Protein AF-A0A094D2D9-F1 (afdb_m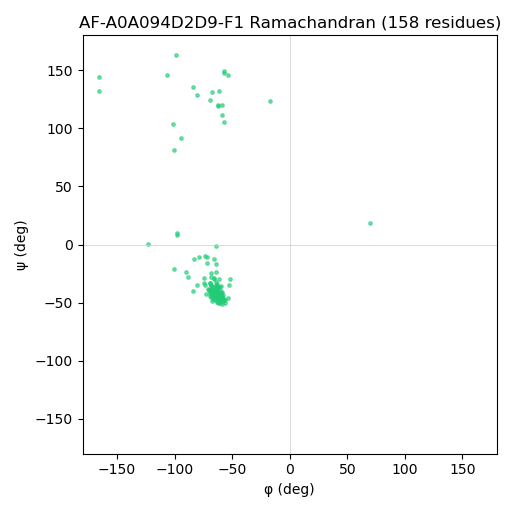onomer)

Radius of gyration: 46.95 Å; Cα contacts (8 Å, |Δi|>4): 17; chains: 1; bounding box: 104×33×127 Å

Solvent-accessible surface area (backbone atoms only — not comparable to full-atom values): 9275 Å² total; per-residue (Å²): 130,72,56,72,69,65,51,54,68,76,51,64,89,88,56,60,66,70,59,54,53,49,50,51,51,50,54,52,50,54,49,50,55,52,52,53,49,52,48,53,52,51,55,52,48,53,55,48,48,54,56,49,52,53,49,51,54,50,48,51,57,48,47,54,51,51,48,50,59,47,50,52,51,49,50,58,70,60,47,85,76,55,99,68,86,76,79,74,82,73,88,66,47,83,84,53,40,54,64,50,50,53,52,53,53,52,52,52,52,52,50,52,56,50,51,52,52,51,49,52,52,51,50,51,49,50,52,51,52,54,48,52,53,49,28,59,74,71,70,51,71,91,52,66,67,60,54,50,52,52,50,54,55,50,51,64,65,74,73,114

Secondary structure (DSSP, 8-state):
---HHHHHTTS-TTS-HHHHHHHHHHHHHHHHHHHHHHHHHHHHHHHHHHHHHHHHHHHHHHHHHHHHHHHHHHHHHHHTT-S-PPP------HHHHHHHHHHHHHHHHHHHHHHHHHHHHHHHHHHHHHHHHHHHHTT--S-HHHHHHHHHHHHHHHT-

Foldseek 3Di:
DPDLVVQVVVDDPPDDSVVSVVVVVVVVVVVVVVVVVVVVVVVVVVVVVVVVVVVVVVVVVVVVVVVVVVVVVVCVVVVVPDDDPDPPPDPDDPVRVVVVVVVVVVVVVVVVVVVVVVVVVVVVVVVVVVVVVVCVVVVNDPDVVVVVVVVVVVCVVVVD

Sequence (160 aa):
ILPPTAFAALFPPSTPPASIAHLYRLLSHQRALLTDAVKSDIEDEAKRGVAQRRAVVKNRRAQERGEDDEEERIELALSDTNPAPLPHPRHHTLRTILPTLDTAADDIGAEIALLELEAETLLAGIRNTVGGLSDLRYGKFKNPEVVEGVKGGLEAVSGS

Structure (mmCIF, N/CA/C/O backbone):
data_AF-A0A094D2D9-F1
#
_entry.id   AF-A0A094D2D9-F1
#
loop_
_atom_site.group_PDB
_atom_site.id
_atom_site.type_symbol
_atom_site.label_atom_id
_atom_site.label_alt_id
_atom_site.label_comp_id
_atom_site.label_asym_id
_atom_site.label_entity_id
_atom_site.label_seq_id
_atom_site.pdbx_PDB_ins_code
_atom_site.Cartn_x
_atom_site.Cartn_y
_atom_site.Cartn_z
_atom_site.occupancy
_atom_site.B_iso_or_equiv
_atom_site.auth_seq_id
_atom_site.auth_comp_id
_atom_site.auth_asym_id
_atom_site.auth_atom_id
_atom_site.pdbx_PDB_model_num
ATOM 1 N N . ILE A 1 1 ? -24.646 2.872 28.295 1.00 71.94 1 ILE A N 1
ATOM 2 C CA . ILE A 1 1 ? -25.848 2.354 28.988 1.00 71.94 1 ILE A CA 1
ATOM 3 C C . ILE A 1 1 ? -26.776 3.533 29.176 1.00 71.94 1 ILE A C 1
ATOM 5 O O . ILE A 1 1 ? -26.277 4.620 29.448 1.00 71.94 1 ILE A O 1
ATOM 9 N N . LEU A 1 2 ? -28.070 3.333 28.929 1.00 88.38 2 LEU A N 1
ATOM 10 C CA . LEU A 1 2 ? -29.085 4.358 29.161 1.00 88.38 2 LEU A CA 1
ATOM 11 C C . LEU A 1 2 ? -28.991 4.868 30.605 1.00 88.38 2 LEU A C 1
ATOM 13 O O . LEU A 1 2 ? -28.681 4.074 31.489 1.00 88.38 2 LEU A O 1
ATOM 17 N N . PRO A 1 3 ? -29.260 6.152 30.874 1.00 92.38 3 PRO A N 1
ATOM 18 C CA . PRO A 1 3 ? -29.329 6.625 32.249 1.00 92.38 3 PRO A CA 1
ATOM 19 C C . PRO A 1 3 ? -30.385 5.819 33.037 1.00 92.38 3 PRO A C 1
ATOM 21 O O . PRO A 1 3 ? -31.372 5.377 32.440 1.00 92.38 3 PRO A O 1
ATOM 24 N N . PRO A 1 4 ? -30.217 5.626 34.361 1.00 91.31 4 PRO A N 1
ATOM 25 C CA . PRO A 1 4 ? -31.067 4.737 35.163 1.00 91.31 4 PRO A CA 1
ATOM 26 C C . PRO A 1 4 ? -32.570 5.014 35.024 1.00 91.31 4 PRO A C 1
ATOM 28 O O . PRO A 1 4 ? -33.378 4.090 35.018 1.00 91.31 4 PRO A O 1
ATOM 31 N N . THR A 1 5 ? -32.942 6.285 34.863 1.00 92.12 5 THR A N 1
ATOM 32 C CA . THR A 1 5 ? -34.327 6.733 34.676 1.00 92.12 5 THR A CA 1
ATOM 33 C C . THR A 1 5 ? -34.912 6.281 33.338 1.00 92.12 5 THR A C 1
ATOM 35 O O . THR A 1 5 ? -36.018 5.753 33.300 1.00 92.12 5 THR A O 1
ATOM 38 N N . ALA A 1 6 ? -34.153 6.414 32.247 1.00 94.25 6 ALA A N 1
ATOM 39 C CA . ALA A 1 6 ? -34.558 5.936 30.928 1.00 94.25 6 ALA A CA 1
ATOM 40 C C . ALA A 1 6 ? -34.584 4.403 30.859 1.00 94.25 6 ALA A C 1
ATOM 42 O O . ALA A 1 6 ? -35.433 3.838 30.183 1.00 94.25 6 ALA A O 1
ATOM 43 N N . PHE A 1 7 ? -33.686 3.726 31.583 1.00 95.00 7 PHE A N 1
ATOM 44 C CA . PHE A 1 7 ? -33.710 2.269 31.699 1.00 95.00 7 PHE A CA 1
ATOM 45 C C . PHE A 1 7 ? -34.956 1.779 32.448 1.00 95.00 7 PHE A C 1
ATOM 47 O O . PHE A 1 7 ? -35.603 0.840 31.999 1.00 95.00 7 PHE A O 1
ATOM 54 N N . ALA A 1 8 ? -35.329 2.434 33.552 1.00 93.81 8 ALA A N 1
ATOM 55 C CA . ALA A 1 8 ? -36.528 2.081 34.307 1.00 93.81 8 ALA A CA 1
ATOM 56 C C . ALA A 1 8 ? -37.823 2.280 33.502 1.00 93.81 8 ALA A C 1
ATOM 58 O O . ALA A 1 8 ? -38.754 1.493 33.652 1.00 93.81 8 ALA A O 1
ATOM 59 N N . ALA A 1 9 ? -37.857 3.267 32.602 1.00 95.44 9 ALA A N 1
ATOM 60 C CA . ALA A 1 9 ? -38.996 3.523 31.718 1.00 95.44 9 ALA A CA 1
ATOM 61 C C . ALA A 1 9 ? -39.266 2.404 30.690 1.00 95.44 9 ALA A C 1
ATOM 63 O O . ALA A 1 9 ? -40.325 2.398 30.068 1.00 95.44 9 ALA A O 1
ATOM 64 N N . LEU A 1 10 ? -38.339 1.453 30.508 1.00 95.44 10 LEU A N 1
ATOM 65 C CA . LEU A 1 10 ? -38.515 0.304 29.609 1.00 95.44 10 LEU A CA 1
ATOM 66 C C . LEU A 1 10 ? -39.380 -0.811 30.211 1.00 95.44 10 LEU A C 1
ATOM 68 O O . LEU A 1 10 ? -39.737 -1.754 29.506 1.00 95.44 10 LEU A O 1
ATOM 72 N N . PHE A 1 11 ? -39.686 -0.738 31.506 1.00 95.19 11 PHE A N 1
ATOM 73 C CA . PHE A 1 11 ? -40.403 -1.786 32.220 1.00 95.19 11 PHE A CA 1
ATOM 74 C C . PHE A 1 11 ? -41.845 -1.362 32.519 1.00 95.19 11 PHE A C 1
ATOM 76 O O . PHE A 1 11 ? -42.097 -0.189 32.805 1.00 95.19 11 PHE A O 1
ATOM 83 N N . PRO A 1 12 ? -42.806 -2.304 32.513 1.00 95.75 12 PRO A N 1
ATOM 84 C CA . PRO A 1 12 ? -44.166 -2.027 32.954 1.00 95.75 12 PRO A CA 1
ATOM 85 C C . PRO A 1 12 ? -44.197 -1.495 34.396 1.00 95.75 12 PRO A C 1
ATOM 87 O O . PRO A 1 12 ? -43.406 -1.962 35.224 1.00 95.75 12 PRO A O 1
ATOM 90 N N . PRO A 1 13 ? -45.153 -0.614 34.745 1.00 89.50 13 PRO A N 1
ATOM 91 C CA . PRO A 1 13 ? -45.259 -0.029 36.086 1.00 89.50 13 PRO A CA 1
ATOM 92 C C . PRO A 1 13 ? -45.559 -1.059 37.188 1.00 89.50 13 PRO A C 1
ATOM 94 O O . PRO A 1 13 ? -45.333 -0.78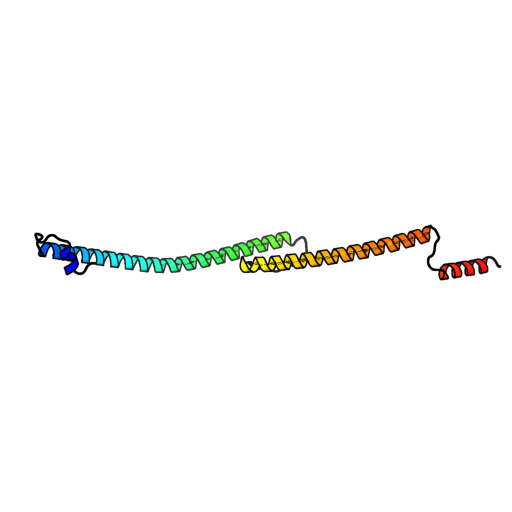3 38.361 1.00 89.50 13 PRO A O 1
ATOM 97 N N . SER A 1 14 ? -46.026 -2.260 36.828 1.00 93.56 14 SER A N 1
ATOM 98 C CA . SER A 1 14 ? -46.200 -3.392 37.749 1.00 93.56 14 SER A CA 1
ATOM 99 C C . SER A 1 14 ? -44.880 -4.026 38.203 1.00 93.56 14 SER A C 1
ATOM 101 O O . SER A 1 14 ? -44.878 -4.870 39.097 1.00 93.56 14 SER A O 1
ATOM 103 N N . THR A 1 15 ? -43.757 -3.667 37.578 1.00 93.94 15 THR A N 1
ATOM 104 C CA . THR A 1 15 ? -42.446 -4.243 37.886 1.00 93.94 15 THR A CA 1
ATOM 105 C C . THR A 1 15 ? -41.864 -3.578 39.135 1.00 93.94 15 THR A C 1
ATOM 107 O O . THR A 1 15 ? -41.770 -2.350 39.186 1.00 93.94 15 THR A O 1
ATOM 110 N N . PRO A 1 16 ? -41.421 -4.344 40.147 1.00 95.25 16 PRO A N 1
ATOM 111 C CA . PRO A 1 16 ? -40.917 -3.755 41.378 1.00 95.25 16 PRO A CA 1
ATOM 112 C C . PRO A 1 16 ? -39.601 -2.998 41.122 1.00 95.25 16 PRO A C 1
ATOM 114 O O . PRO A 1 16 ? -38.668 -3.574 40.548 1.00 95.25 16 PRO A O 1
ATOM 117 N N . PRO A 1 17 ? -39.455 -1.748 41.602 1.00 92.19 17 PRO A N 1
ATOM 118 C CA . PRO A 1 17 ? -38.310 -0.888 41.283 1.00 92.19 17 PRO A CA 1
ATOM 119 C C . PRO A 1 17 ? -36.970 -1.471 41.750 1.00 92.19 17 PRO A C 1
ATOM 121 O O . PRO A 1 17 ? -35.943 -1.280 41.100 1.00 92.19 17 PRO A O 1
ATOM 124 N N . ALA A 1 18 ? -36.976 -2.251 42.836 1.00 94.69 18 ALA A N 1
ATOM 125 C CA . ALA A 1 18 ? -35.791 -2.940 43.340 1.00 94.69 18 ALA A CA 1
ATOM 126 C C . ALA A 1 18 ? -35.221 -3.958 42.334 1.00 94.69 18 ALA A C 1
ATOM 128 O O . ALA A 1 18 ? -34.002 -4.078 42.204 1.00 94.69 18 ALA A O 1
ATOM 129 N N . SER A 1 19 ? -36.086 -4.657 41.589 1.00 94.75 19 SER A N 1
ATOM 130 C CA . SER A 1 19 ? -35.657 -5.632 40.576 1.00 94.75 19 SER A CA 1
ATOM 131 C C . SER A 1 19 ? -34.992 -4.948 39.377 1.00 94.75 19 SER A C 1
ATOM 133 O O . SER A 1 19 ? -33.927 -5.374 38.932 1.00 94.75 19 SER A O 1
ATOM 135 N N . ILE A 1 20 ? -35.557 -3.821 38.933 1.00 95.31 20 ILE A N 1
ATOM 136 C CA . ILE A 1 20 ? -35.021 -2.990 37.850 1.00 95.31 20 ILE A CA 1
ATOM 137 C C . ILE A 1 20 ? -33.652 -2.426 38.246 1.00 95.31 20 ILE A C 1
ATOM 139 O O . ILE A 1 20 ? -32.697 -2.519 37.476 1.00 95.31 20 ILE A O 1
ATOM 143 N N . ALA A 1 21 ? -33.526 -1.883 39.462 1.00 94.94 21 ALA A N 1
ATOM 144 C CA . ALA A 1 21 ? -32.263 -1.348 39.969 1.00 94.94 21 ALA A CA 1
ATOM 145 C C . ALA A 1 21 ? -31.181 -2.436 40.092 1.00 94.94 21 ALA A C 1
ATOM 147 O O . ALA A 1 21 ? -30.020 -2.205 39.741 1.00 94.94 21 ALA A O 1
ATOM 148 N N . HIS A 1 22 ? -31.559 -3.635 40.549 1.00 96.56 22 HIS A N 1
ATOM 149 C CA . HIS A 1 22 ? -30.648 -4.773 40.625 1.00 96.56 22 HIS A CA 1
ATOM 150 C C . HIS A 1 22 ? -30.137 -5.179 39.236 1.00 96.56 22 HIS A C 1
ATOM 152 O O . HIS A 1 22 ? -28.924 -5.288 39.045 1.00 96.56 22 HIS A O 1
ATOM 158 N N . LEU A 1 23 ? -31.042 -5.329 38.261 1.00 95.50 23 LEU A N 1
ATOM 159 C CA . LEU A 1 23 ? -30.698 -5.661 36.878 1.00 95.50 23 LEU A CA 1
ATOM 160 C C . LEU A 1 23 ? -29.808 -4.588 36.241 1.00 95.50 23 LEU A C 1
ATOM 162 O O . LEU A 1 23 ? -28.788 -4.915 35.637 1.00 95.50 23 LEU A O 1
ATOM 166 N N . TYR A 1 24 ? -30.147 -3.309 36.422 1.00 96.69 24 TYR A N 1
ATOM 167 C CA . TYR A 1 24 ? -29.346 -2.195 35.920 1.00 96.69 24 TYR A CA 1
ATOM 168 C C . TYR A 1 24 ? -27.912 -2.248 36.448 1.00 96.69 24 TYR A C 1
ATOM 170 O O . TYR A 1 24 ? -26.956 -2.109 35.682 1.00 96.69 24 TYR A O 1
ATOM 178 N N . ARG A 1 25 ? -27.748 -2.472 37.757 1.00 96.38 25 ARG A N 1
ATOM 179 C CA . ARG A 1 25 ? -26.430 -2.563 38.392 1.00 96.38 25 ARG A CA 1
ATOM 180 C C . ARG A 1 25 ? -25.645 -3.770 37.879 1.00 96.38 25 ARG A C 1
ATOM 182 O O . ARG A 1 25 ? -24.459 -3.625 37.597 1.00 96.38 25 ARG A O 1
ATOM 189 N N . LEU A 1 26 ? -26.297 -4.923 37.711 1.00 97.12 26 LEU A N 1
ATOM 190 C CA . LEU A 1 26 ? -25.667 -6.131 37.172 1.00 97.12 26 LEU A CA 1
ATOM 191 C C . LEU A 1 26 ? -25.173 -5.914 35.735 1.00 97.12 26 LEU A C 1
ATOM 193 O O . LEU A 1 26 ? -24.005 -6.163 35.449 1.00 97.12 26 LEU A O 1
ATOM 197 N N . LEU A 1 27 ? -26.029 -5.387 34.854 1.00 96.25 27 LEU A N 1
ATOM 198 C CA . LEU A 1 27 ? -25.675 -5.096 33.461 1.00 96.25 27 LEU A CA 1
ATOM 199 C C . LEU A 1 27 ? -24.591 -4.020 33.359 1.00 96.25 27 LEU A C 1
ATOM 201 O O . LEU A 1 27 ? -23.687 -4.116 32.531 1.00 96.25 27 LEU A O 1
ATOM 205 N N . SER A 1 28 ? -24.654 -3.005 34.222 1.00 95.62 28 SER A N 1
ATOM 206 C CA . SER A 1 28 ? -23.629 -1.962 34.290 1.00 95.62 28 SER A CA 1
ATOM 207 C C . SER A 1 28 ? -22.275 -2.531 34.695 1.00 95.62 28 SER A C 1
ATOM 209 O O . SER A 1 28 ? -21.271 -2.207 34.063 1.00 95.62 28 SER A O 1
ATOM 211 N N . HIS A 1 29 ? -22.254 -3.421 35.687 1.00 96.31 29 HIS A N 1
ATOM 212 C CA . HIS A 1 29 ? -21.047 -4.118 36.118 1.00 96.31 29 HIS A CA 1
ATOM 213 C C . HIS A 1 29 ? -20.496 -5.044 35.023 1.00 96.31 29 HIS A C 1
ATOM 215 O O . HIS A 1 29 ? -19.317 -4.964 34.692 1.00 96.31 29 HIS A O 1
ATOM 221 N N . GLN A 1 30 ? -21.344 -5.869 34.399 1.00 96.94 30 GLN A N 1
ATOM 222 C CA . GLN A 1 30 ? -20.931 -6.751 33.300 1.00 96.94 30 GLN A CA 1
ATOM 223 C C . GLN A 1 30 ? -20.357 -5.968 32.117 1.00 96.94 30 GLN A C 1
ATOM 225 O O . GLN A 1 30 ? -19.323 -6.342 31.569 1.00 96.94 30 GLN A O 1
ATOM 230 N N . ARG A 1 31 ? -20.985 -4.846 31.745 1.00 96.19 31 ARG A N 1
ATOM 231 C CA . ARG A 1 31 ? -20.451 -3.981 30.694 1.00 96.19 31 ARG A CA 1
ATOM 232 C C . ARG A 1 31 ? -19.113 -3.369 31.088 1.00 96.19 31 ARG A C 1
ATOM 234 O O . ARG A 1 31 ? -18.263 -3.256 30.213 1.00 96.19 31 ARG A O 1
ATOM 241 N N . ALA A 1 32 ? -18.936 -2.939 32.337 1.00 95.94 32 ALA A N 1
ATOM 242 C CA . ALA A 1 32 ? -17.659 -2.392 32.795 1.00 95.94 32 ALA A CA 1
ATOM 243 C C . ALA A 1 32 ? -16.542 -3.428 32.614 1.00 95.94 32 ALA A C 1
ATOM 245 O O . ALA A 1 32 ? -15.589 -3.151 31.895 1.00 95.94 32 ALA A O 1
ATOM 246 N N . LEU A 1 33 ? -16.750 -4.655 33.106 1.00 97.44 33 LEU A N 1
ATOM 247 C CA . LEU A 1 33 ? -15.804 -5.762 32.931 1.00 97.44 33 LEU A CA 1
ATOM 248 C C . LEU A 1 33 ? -15.478 -6.042 31.459 1.00 97.44 33 LEU A C 1
ATOM 250 O O . LEU A 1 33 ? -14.313 -6.154 31.096 1.00 97.44 33 LEU A O 1
ATOM 254 N N . LEU A 1 34 ? -16.496 -6.123 30.597 1.00 97.50 34 LEU A N 1
ATOM 255 C CA . LEU A 1 34 ? -16.285 -6.374 29.171 1.00 97.50 34 LEU A CA 1
ATOM 256 C C . LEU A 1 34 ? -15.570 -5.205 28.485 1.00 97.50 34 LEU A C 1
ATOM 258 O O . LEU A 1 34 ? -14.718 -5.418 27.632 1.00 97.50 34 LEU A O 1
ATOM 262 N N . THR A 1 35 ? -15.899 -3.968 28.858 1.00 97.44 35 THR A N 1
ATOM 263 C CA . THR A 1 35 ? -15.234 -2.778 28.312 1.00 97.44 35 THR A CA 1
ATOM 264 C C . THR A 1 35 ? -13.762 -2.758 28.707 1.00 97.44 35 THR A C 1
ATOM 266 O O . THR A 1 35 ? -12.923 -2.422 27.878 1.00 97.44 35 THR A O 1
ATOM 269 N N . ASP A 1 36 ? -13.446 -3.125 29.946 1.00 97.75 36 ASP A N 1
ATOM 270 C CA . ASP A 1 36 ? -12.070 -3.168 30.435 1.00 97.75 36 ASP A CA 1
ATOM 271 C C . ASP A 1 36 ? -11.275 -4.301 29.773 1.00 97.75 36 ASP A C 1
ATOM 273 O O . ASP A 1 36 ? -10.141 -4.077 29.354 1.00 97.75 36 ASP A O 1
ATOM 277 N N . ALA A 1 37 ? -11.892 -5.468 29.558 1.00 97.94 37 ALA A N 1
ATOM 278 C CA . ALA A 1 37 ? -11.292 -6.553 28.780 1.00 97.94 37 ALA A CA 1
ATOM 279 C C . ALA A 1 37 ? -11.000 -6.125 27.331 1.00 97.94 37 ALA A C 1
ATOM 281 O O . ALA A 1 37 ? -9.866 -6.227 26.875 1.00 97.94 37 ALA A O 1
ATOM 282 N N . VAL A 1 38 ? -11.987 -5.543 26.635 1.00 98.25 38 VAL A N 1
ATOM 283 C CA . VAL A 1 38 ? -11.815 -5.059 25.254 1.00 98.25 38 VAL A CA 1
ATOM 284 C C . VAL A 1 38 ? -10.738 -3.976 25.165 1.00 98.25 38 VAL A C 1
ATOM 286 O O . VAL A 1 38 ? -9.961 -3.965 24.215 1.00 98.25 38 VAL A O 1
ATOM 289 N N . LYS A 1 39 ? -10.653 -3.066 26.144 1.00 97.75 39 LYS A N 1
ATOM 290 C CA . LYS A 1 39 ? -9.566 -2.074 26.201 1.00 97.75 39 LYS A CA 1
ATOM 291 C C . LYS A 1 39 ? -8.199 -2.746 26.312 1.00 97.75 39 LYS A C 1
ATOM 293 O O . LYS A 1 39 ? -7.308 -2.390 25.547 1.00 97.75 39 LYS A O 1
ATOM 298 N N . SER A 1 40 ? -8.056 -3.721 27.210 1.00 97.50 40 SER A N 1
ATOM 299 C CA . SER A 1 40 ? -6.815 -4.488 27.366 1.00 97.50 40 SER A CA 1
ATOM 300 C C . SER A 1 40 ? -6.427 -5.194 26.064 1.00 97.50 40 SER A C 1
ATOM 302 O O . SER A 1 40 ? -5.282 -5.098 25.625 1.00 97.50 40 SER A O 1
ATOM 304 N N . ASP A 1 41 ? -7.390 -5.833 25.396 1.00 97.69 41 ASP A N 1
ATOM 305 C CA . ASP A 1 41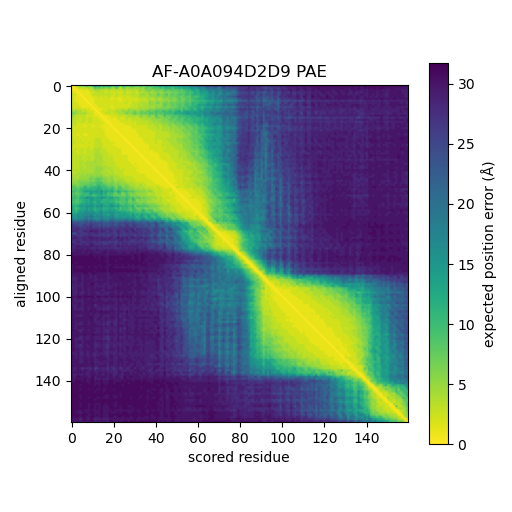 ? -7.159 -6.527 24.127 1.00 97.69 41 ASP A CA 1
ATOM 306 C C . ASP A 1 41 ? -6.711 -5.565 23.018 1.00 97.69 41 ASP A C 1
ATOM 308 O O . ASP A 1 41 ? -5.795 -5.883 22.257 1.00 97.69 41 ASP A O 1
ATOM 312 N N . ILE A 1 42 ? -7.320 -4.375 22.938 1.00 97.56 42 ILE A N 1
ATOM 313 C CA . ILE A 1 42 ? -6.934 -3.326 21.982 1.00 97.56 42 ILE A CA 1
ATOM 314 C C . ILE A 1 42 ? -5.508 -2.845 22.252 1.00 97.56 42 ILE A C 1
ATOM 316 O O . ILE A 1 42 ? -4.735 -2.673 21.309 1.00 97.56 42 ILE A O 1
ATOM 320 N N . GLU A 1 43 ? -5.141 -2.617 23.513 1.00 97.06 43 GLU A N 1
ATOM 321 C CA . GLU A 1 43 ? -3.786 -2.195 23.874 1.00 97.06 43 GLU A CA 1
ATOM 322 C C . GLU A 1 43 ? -2.746 -3.253 23.496 1.00 97.06 43 GLU A C 1
ATOM 324 O O . GLU A 1 43 ? -1.684 -2.926 22.958 1.00 97.06 43 GLU A O 1
ATOM 329 N N . ASP A 1 44 ? -3.052 -4.526 23.730 1.00 96.69 44 ASP A N 1
ATOM 330 C CA . ASP A 1 44 ? -2.161 -5.620 23.368 1.00 96.69 44 ASP A CA 1
ATOM 331 C C . ASP A 1 44 ? -2.083 -5.828 21.854 1.00 96.69 44 ASP A C 1
ATOM 333 O O . ASP A 1 44 ? -0.991 -6.044 21.322 1.00 96.69 44 ASP A O 1
ATOM 337 N N . GLU A 1 45 ? -3.194 -5.680 21.130 1.00 95.94 45 GLU A N 1
ATOM 338 C CA . GLU A 1 45 ? -3.190 -5.710 19.667 1.00 95.94 45 GLU A CA 1
ATOM 339 C C . GLU A 1 45 ? -2.413 -4.528 19.080 1.00 95.94 45 GLU A C 1
ATOM 341 O O . GLU A 1 45 ? -1.630 -4.705 18.149 1.00 95.94 45 GLU A O 1
ATOM 346 N N . ALA A 1 46 ? -2.522 -3.332 19.663 1.00 96.19 46 ALA A N 1
ATOM 347 C CA . ALA A 1 46 ? -1.738 -2.176 19.242 1.00 96.19 46 ALA A CA 1
ATOM 348 C C . ALA A 1 46 ? -0.226 -2.427 19.399 1.00 96.19 46 ALA A C 1
ATOM 350 O O . ALA A 1 46 ? 0.551 -2.120 18.488 1.00 96.19 46 ALA A O 1
ATOM 351 N N . LYS A 1 47 ? 0.204 -3.049 20.510 1.00 94.06 47 LYS A N 1
ATOM 352 C CA . LYS A 1 47 ? 1.606 -3.464 20.715 1.00 94.06 47 LYS A CA 1
ATOM 353 C C . LYS A 1 47 ? 2.039 -4.505 19.678 1.00 94.06 47 LYS A C 1
ATOM 355 O O . LYS A 1 47 ? 3.112 -4.361 19.083 1.00 94.06 47 LYS A O 1
ATOM 360 N N . ARG A 1 48 ? 1.206 -5.523 19.416 1.00 92.94 48 ARG A N 1
ATOM 361 C CA . ARG A 1 48 ? 1.462 -6.541 18.378 1.00 92.94 48 ARG A CA 1
ATOM 362 C C . ARG A 1 48 ? 1.584 -5.911 16.990 1.00 92.94 48 ARG A C 1
ATOM 364 O O . ARG A 1 48 ? 2.524 -6.230 16.262 1.00 92.94 48 ARG A O 1
ATOM 371 N N . GLY A 1 49 ? 0.725 -4.949 16.662 1.00 92.56 49 GLY A N 1
ATOM 372 C CA . GLY A 1 49 ? 0.746 -4.217 15.398 1.00 92.56 49 GLY A CA 1
ATOM 373 C C . GLY A 1 49 ? 2.059 -3.468 15.148 1.00 92.56 49 GLY A C 1
ATOM 374 O O . GLY A 1 49 ? 2.544 -3.431 14.016 1.00 92.56 49 GLY A O 1
ATOM 375 N N . VAL A 1 50 ? 2.707 -2.922 16.185 1.00 91.25 50 VAL A N 1
ATOM 376 C CA . VAL A 1 50 ? 4.038 -2.295 16.049 1.00 91.25 50 VAL A CA 1
ATOM 377 C C . VAL A 1 50 ? 5.100 -3.327 15.661 1.00 91.25 50 VAL A C 1
ATOM 379 O O . VAL A 1 50 ? 5.906 -3.074 14.760 1.00 91.25 50 VAL A O 1
ATOM 382 N N . ALA A 1 51 ? 5.099 -4.496 16.307 1.00 87.12 51 ALA A N 1
ATOM 383 C CA . ALA A 1 51 ? 6.022 -5.581 15.978 1.00 87.12 51 ALA A CA 1
ATOM 384 C C . ALA A 1 51 ? 5.785 -6.112 14.554 1.00 87.12 51 ALA A C 1
ATOM 386 O O . ALA A 1 51 ? 6.742 -6.286 13.799 1.00 87.12 51 ALA A O 1
ATOM 387 N N . GLN A 1 52 ? 4.522 -6.273 14.152 1.00 89.00 52 GLN A N 1
ATOM 388 C CA . GLN A 1 52 ? 4.143 -6.679 12.797 1.00 89.00 52 GLN A CA 1
ATOM 389 C C . GLN A 1 52 ? 4.597 -5.661 11.745 1.00 89.00 52 GLN A C 1
ATOM 391 O O . GLN A 1 52 ? 5.217 -6.046 10.759 1.00 89.00 52 GLN A O 1
ATOM 396 N N . ARG A 1 53 ? 4.383 -4.354 11.962 1.00 90.31 53 ARG A N 1
ATOM 397 C CA . ARG A 1 53 ? 4.873 -3.304 11.047 1.00 90.31 53 ARG A CA 1
ATOM 398 C C . ARG A 1 53 ? 6.388 -3.369 10.873 1.00 90.31 53 ARG A C 1
ATOM 400 O O . ARG A 1 53 ? 6.879 -3.277 9.751 1.00 90.31 53 ARG A O 1
ATOM 407 N N . ARG A 1 54 ? 7.136 -3.566 11.965 1.00 85.25 54 ARG A N 1
ATOM 408 C CA . ARG A 1 54 ? 8.596 -3.752 11.903 1.00 85.25 54 ARG A CA 1
ATOM 409 C C . ARG A 1 54 ? 8.975 -5.010 11.121 1.00 85.25 54 ARG A C 1
ATOM 411 O O . ARG A 1 54 ? 9.906 -4.952 10.324 1.00 85.25 54 ARG A O 1
ATOM 418 N N . ALA A 1 55 ? 8.255 -6.115 11.314 1.00 85.12 55 ALA A N 1
ATOM 419 C CA . ALA A 1 55 ? 8.474 -7.354 10.574 1.00 85.12 55 ALA A CA 1
ATOM 420 C C . ALA A 1 55 ? 8.200 -7.184 9.070 1.00 85.12 55 ALA A C 1
ATOM 422 O O . ALA A 1 55 ? 9.020 -7.608 8.264 1.00 85.12 55 ALA A O 1
ATOM 423 N N . VAL A 1 56 ? 7.123 -6.490 8.688 1.00 89.75 56 VAL A N 1
ATOM 424 C CA . VAL A 1 56 ? 6.802 -6.179 7.284 1.00 89.75 56 VAL A CA 1
ATOM 425 C C . VAL A 1 56 ? 7.889 -5.318 6.647 1.00 89.75 56 VAL A C 1
ATOM 427 O O . VAL A 1 56 ? 8.363 -5.648 5.567 1.00 89.75 56 VAL A O 1
ATOM 430 N N . VAL A 1 57 ? 8.345 -4.255 7.321 1.00 86.62 57 VAL A N 1
ATOM 431 C CA . VAL A 1 57 ? 9.446 -3.416 6.811 1.00 86.62 57 VAL A CA 1
ATOM 432 C C . VAL A 1 57 ? 10.738 -4.224 6.675 1.00 86.62 57 VAL A C 1
ATOM 434 O O . VAL A 1 57 ? 11.459 -4.065 5.693 1.00 86.62 57 VAL A O 1
ATOM 437 N N . LYS A 1 58 ? 11.039 -5.104 7.638 1.00 83.81 58 LYS A N 1
ATOM 438 C CA . LYS A 1 58 ? 12.220 -5.974 7.578 1.00 83.81 58 LYS A CA 1
ATOM 439 C C . LYS A 1 58 ? 12.133 -6.963 6.415 1.00 83.81 58 LYS A C 1
ATOM 441 O O . LYS A 1 58 ? 13.117 -7.092 5.698 1.00 83.81 58 LYS A O 1
ATOM 446 N N . ASN A 1 59 ? 10.989 -7.621 6.228 1.00 81.06 59 ASN A N 1
ATOM 447 C CA . ASN A 1 59 ? 10.769 -8.547 5.117 1.00 81.06 59 ASN A CA 1
ATOM 448 C C . ASN A 1 59 ? 10.839 -7.827 3.777 1.00 81.06 59 ASN A C 1
ATOM 450 O O . ASN A 1 59 ? 11.533 -8.303 2.895 1.00 81.06 59 ASN A O 1
ATOM 454 N N . ARG A 1 60 ? 10.226 -6.646 3.654 1.00 80.25 60 ARG A N 1
ATOM 455 C CA . ARG A 1 60 ? 10.318 -5.834 2.440 1.00 80.25 60 ARG A CA 1
ATOM 456 C C . ARG A 1 60 ? 11.769 -5.491 2.093 1.00 80.25 60 ARG A C 1
ATOM 458 O O . ARG A 1 60 ? 12.186 -5.737 0.978 1.00 80.25 60 ARG A O 1
ATOM 465 N N . ARG A 1 61 ? 12.566 -5.037 3.065 1.00 75.81 61 ARG A N 1
ATOM 466 C CA . ARG A 1 61 ? 14.003 -4.762 2.859 1.00 75.81 61 ARG A CA 1
ATOM 467 C C . ARG A 1 61 ? 14.856 -6.007 2.614 1.00 75.81 61 ARG A C 1
ATOM 469 O O . ARG A 1 61 ? 15.995 -5.887 2.178 1.00 75.81 61 ARG A O 1
ATOM 476 N N . ALA A 1 62 ? 14.414 -7.174 3.071 1.00 74.12 62 ALA A N 1
ATOM 477 C CA . ALA A 1 62 ? 15.107 -8.434 2.817 1.00 74.12 62 ALA A CA 1
ATOM 478 C C . ALA A 1 62 ? 14.765 -8.965 1.423 1.00 74.12 62 ALA A C 1
ATOM 480 O O . ALA A 1 62 ? 15.638 -9.518 0.775 1.00 74.12 62 ALA A O 1
ATOM 481 N N . GLN A 1 63 ? 13.528 -8.754 0.974 1.00 71.88 63 GLN A N 1
ATOM 482 C CA . GLN A 1 63 ? 13.084 -9.045 -0.378 1.00 71.88 63 GLN A CA 1
ATOM 483 C C . GLN A 1 63 ? 13.767 -8.116 -1.383 1.00 71.88 63 GLN A C 1
ATOM 485 O O . GLN A 1 63 ? 14.380 -8.632 -2.296 1.00 71.88 63 GLN A O 1
ATOM 490 N N . GLU A 1 64 ? 13.780 -6.800 -1.138 1.00 66.31 64 GLU A N 1
ATOM 491 C CA . GLU A 1 64 ? 14.522 -5.827 -1.961 1.00 66.31 64 GLU A CA 1
ATOM 492 C C . GLU A 1 64 ? 16.001 -6.249 -2.089 1.00 66.31 64 GLU A C 1
ATOM 494 O O . GLU A 1 64 ? 16.504 -6.366 -3.190 1.00 66.31 64 GLU A O 1
ATOM 499 N N . ARG A 1 65 ? 16.666 -6.634 -0.988 1.00 63.12 65 ARG A N 1
ATOM 500 C CA . ARG A 1 65 ? 18.057 -7.129 -1.044 1.00 63.12 65 ARG A CA 1
ATOM 501 C C . ARG A 1 65 ? 18.240 -8.489 -1.722 1.00 63.12 65 ARG A C 1
ATOM 503 O O . ARG A 1 65 ? 19.294 -8.742 -2.279 1.00 63.12 65 ARG A O 1
ATOM 510 N N . GLY A 1 66 ? 17.268 -9.391 -1.609 1.00 59.56 66 GLY A N 1
ATOM 511 C CA . GLY A 1 66 ? 17.320 -10.687 -2.290 1.00 59.56 66 GLY A CA 1
ATOM 512 C C . GLY A 1 66 ? 17.056 -10.560 -3.790 1.00 59.56 66 GLY A C 1
ATOM 513 O O . GLY A 1 66 ? 17.639 -11.305 -4.567 1.00 59.56 66 GLY A O 1
ATOM 514 N N . GLU A 1 67 ? 16.208 -9.606 -4.178 1.00 55.97 67 GLU A N 1
ATOM 515 C CA . GLU A 1 67 ? 15.999 -9.177 -5.560 1.00 55.97 67 GLU A CA 1
ATOM 516 C C . GLU A 1 67 ? 17.265 -8.494 -6.097 1.00 55.97 67 GLU A C 1
ATOM 518 O O . GLU A 1 67 ? 17.704 -8.874 -7.174 1.00 55.97 67 GLU A O 1
ATOM 523 N N . ASP A 1 68 ? 17.917 -7.615 -5.322 1.00 55.25 68 ASP A N 1
ATOM 524 C CA . ASP A 1 68 ? 19.209 -7.006 -5.684 1.00 55.25 68 ASP A CA 1
ATOM 525 C C . ASP A 1 68 ? 20.291 -8.084 -5.933 1.00 55.25 68 ASP A C 1
ATOM 527 O O . ASP A 1 68 ? 20.980 -8.050 -6.950 1.00 55.25 68 ASP A O 1
ATOM 531 N N . ASP A 1 69 ? 20.412 -9.082 -5.044 1.00 60.78 69 ASP A N 1
ATOM 532 C CA . ASP A 1 69 ? 21.381 -10.184 -5.180 1.00 60.78 69 ASP A CA 1
ATOM 533 C C . ASP A 1 69 ? 21.082 -11.093 -6.395 1.00 60.78 69 ASP A C 1
ATOM 535 O O . ASP A 1 69 ? 21.991 -11.727 -6.941 1.00 60.78 69 ASP A O 1
ATOM 539 N N . GLU A 1 70 ? 19.814 -11.233 -6.794 1.00 60.75 70 GLU A N 1
ATOM 540 C CA . GLU A 1 70 ? 19.403 -12.041 -7.950 1.00 60.75 70 GLU A CA 1
ATOM 541 C C . GLU A 1 70 ? 19.526 -11.259 -9.264 1.00 60.75 70 GLU A C 1
ATOM 543 O O . GLU A 1 70 ? 20.034 -11.807 -10.244 1.00 60.75 70 GLU A O 1
ATOM 548 N N . GLU A 1 71 ? 19.170 -9.974 -9.273 1.00 58.94 71 GLU A N 1
ATOM 549 C CA . GLU A 1 71 ? 19.424 -9.062 -10.389 1.00 58.94 71 GLU A CA 1
ATOM 550 C C . GLU A 1 71 ? 20.925 -8.928 -10.659 1.00 58.94 71 GLU A C 1
ATOM 552 O O . GLU A 1 71 ? 21.331 -9.098 -11.804 1.00 58.94 71 GLU A O 1
ATOM 557 N N . GLU A 1 72 ? 21.772 -8.752 -9.636 1.00 57.00 72 GLU A N 1
ATOM 558 C CA . GLU A 1 72 ? 23.233 -8.660 -9.805 1.00 57.00 72 GLU A CA 1
ATOM 559 C C . GLU A 1 72 ? 23.817 -9.949 -10.415 1.00 57.00 72 GLU A C 1
ATOM 561 O O . GLU A 1 72 ? 24.707 -9.910 -11.268 1.00 57.00 72 GLU A O 1
ATOM 566 N N . ARG A 1 73 ? 23.278 -11.120 -10.047 1.00 63.50 73 ARG A N 1
ATOM 567 C CA . ARG A 1 73 ? 23.669 -12.407 -10.652 1.00 63.50 73 ARG A CA 1
ATOM 568 C C . ARG A 1 73 ? 23.224 -12.529 -12.104 1.00 63.50 73 ARG A C 1
ATOM 570 O O . ARG A 1 73 ? 23.966 -13.090 -12.912 1.00 63.50 73 ARG A O 1
ATOM 577 N N . ILE A 1 74 ? 22.026 -12.051 -12.430 1.00 64.00 74 ILE A N 1
ATOM 578 C CA . ILE A 1 74 ? 21.492 -12.053 -13.796 1.00 64.00 74 ILE A CA 1
ATOM 579 C C . ILE A 1 74 ? 22.276 -11.061 -14.661 1.00 64.00 74 ILE A C 1
ATOM 581 O O . ILE A 1 74 ? 22.688 -11.421 -15.761 1.00 64.00 74 ILE A O 1
ATOM 585 N N . GLU A 1 75 ? 22.561 -9.858 -14.163 1.00 62.03 75 GLU A N 1
ATOM 586 C CA . GLU A 1 75 ? 23.401 -8.869 -14.839 1.00 62.03 75 GLU A CA 1
ATOM 587 C C . GLU A 1 75 ? 24.806 -9.412 -15.089 1.00 62.03 75 GLU A C 1
ATOM 589 O O . GLU A 1 75 ? 25.304 -9.291 -16.207 1.00 62.03 75 GLU A O 1
ATOM 594 N N . LEU A 1 76 ? 25.425 -10.079 -14.109 1.00 63.03 76 LEU A N 1
ATOM 595 C CA . LEU A 1 76 ? 26.727 -10.723 -14.293 1.00 63.03 76 LEU A CA 1
ATOM 596 C C . LEU A 1 76 ? 26.669 -11.824 -15.365 1.00 63.03 76 LEU A C 1
ATOM 598 O O . LEU A 1 76 ? 27.556 -11.900 -16.209 1.00 63.03 76 LEU A O 1
ATOM 602 N N . ALA A 1 77 ? 25.610 -12.640 -15.373 1.00 63.78 77 ALA A N 1
ATOM 603 C CA . ALA A 1 77 ? 25.416 -13.698 -16.366 1.00 63.78 77 ALA A CA 1
ATOM 604 C C . ALA A 1 77 ? 25.128 -13.163 -17.783 1.00 63.78 77 ALA A C 1
ATOM 606 O O . ALA A 1 77 ? 25.431 -13.836 -18.767 1.00 63.78 77 ALA A O 1
ATOM 607 N N . LEU A 1 78 ? 24.543 -11.967 -17.899 1.00 60.56 78 LEU A N 1
ATOM 608 C CA . LEU A 1 78 ? 24.238 -11.309 -19.175 1.00 60.56 78 LEU A CA 1
ATOM 609 C C . LEU A 1 78 ? 25.388 -10.411 -19.675 1.00 60.56 78 LEU A C 1
ATOM 611 O O . LEU A 1 78 ? 25.504 -10.178 -20.881 1.00 60.56 78 LEU A O 1
ATOM 615 N N . SER A 1 79 ? 26.257 -9.940 -18.773 1.00 56.41 79 SER A N 1
ATOM 616 C CA . SER A 1 79 ? 27.373 -9.021 -19.063 1.00 56.41 79 SER A CA 1
ATOM 617 C C . SER A 1 79 ? 28.532 -9.654 -19.834 1.00 56.41 79 SER A C 1
ATOM 619 O O . SER A 1 79 ? 29.315 -8.925 -20.442 1.00 56.41 79 SER A O 1
ATOM 621 N N . ASP A 1 80 ? 28.617 -10.985 -19.909 1.00 57.47 80 ASP A N 1
ATOM 622 C CA . ASP A 1 80 ? 29.657 -11.683 -20.684 1.00 57.47 80 ASP A CA 1
ATOM 623 C C . ASP A 1 80 ? 29.575 -11.425 -22.210 1.00 57.47 80 ASP A C 1
ATOM 625 O O . ASP A 1 80 ? 30.433 -11.889 -22.962 1.00 57.47 80 ASP A O 1
ATOM 629 N N . THR A 1 81 ? 28.593 -10.642 -22.690 1.00 58.69 81 THR A N 1
ATOM 630 C CA . THR A 1 81 ? 28.395 -10.375 -24.128 1.00 58.69 81 THR A CA 1
ATOM 631 C C . THR A 1 81 ? 28.406 -8.901 -24.577 1.00 58.69 81 THR A C 1
ATOM 633 O O . THR A 1 81 ? 28.275 -8.675 -25.779 1.00 58.69 81 THR A O 1
ATOM 636 N N . ASN A 1 82 ? 28.588 -7.882 -23.715 1.00 43.25 82 ASN A N 1
ATOM 637 C CA . ASN A 1 82 ? 28.797 -6.491 -24.187 1.00 43.25 82 ASN A CA 1
ATOM 638 C C . ASN A 1 82 ? 29.330 -5.521 -23.100 1.00 43.25 82 ASN A C 1
ATOM 640 O O . ASN A 1 82 ? 28.899 -5.619 -21.953 1.00 43.25 82 ASN A O 1
ATOM 644 N N . PRO A 1 83 ? 30.206 -4.538 -23.419 1.00 53.78 83 PRO A N 1
ATOM 645 C CA . PRO A 1 83 ? 30.816 -3.663 -22.425 1.00 53.78 83 PRO A CA 1
ATOM 646 C C . PRO A 1 83 ? 30.036 -2.348 -22.264 1.00 53.78 83 PRO A C 1
ATOM 648 O O . PRO A 1 83 ? 30.327 -1.361 -22.934 1.00 53.78 83 PRO A O 1
ATOM 651 N N . ALA A 1 84 ? 29.080 -2.314 -21.337 1.00 56.94 84 ALA A N 1
ATOM 652 C CA . ALA A 1 84 ? 28.704 -1.111 -20.586 1.00 56.94 84 ALA A CA 1
ATOM 653 C C . ALA A 1 84 ? 27.842 -1.520 -19.377 1.00 56.94 84 ALA A C 1
ATOM 655 O O . ALA A 1 84 ? 26.887 -2.273 -19.568 1.00 56.94 84 ALA A O 1
ATOM 656 N N . PRO A 1 85 ? 28.119 -1.031 -18.152 1.00 50.16 85 PRO A N 1
ATOM 657 C CA . PRO A 1 85 ? 27.209 -1.222 -17.029 1.00 50.16 85 PRO A CA 1
ATOM 658 C C . PRO A 1 85 ? 25.887 -0.530 -17.362 1.00 50.16 85 PRO A C 1
ATOM 660 O O . PRO A 1 85 ? 25.871 0.683 -17.601 1.00 50.16 85 PRO A O 1
ATOM 663 N N . LEU A 1 86 ? 24.786 -1.283 -17.402 1.00 54.47 86 LEU A N 1
ATOM 664 C CA . LEU A 1 86 ? 23.466 -0.673 -17.488 1.00 54.47 86 LEU A CA 1
ATOM 665 C C . LEU A 1 86 ? 23.268 0.191 -16.228 1.00 54.47 86 LEU A C 1
ATOM 667 O O . LEU A 1 86 ? 23.581 -0.245 -15.119 1.00 54.47 86 LEU A O 1
ATOM 671 N N . PRO A 1 87 ? 22.806 1.446 -16.355 1.00 56.44 87 PRO A N 1
ATOM 672 C CA . PRO A 1 87 ? 22.455 2.239 -15.191 1.00 56.44 87 PRO A CA 1
ATOM 673 C C . PRO A 1 87 ? 21.308 1.524 -14.473 1.00 56.44 87 PRO A C 1
ATOM 675 O O . PRO A 1 87 ? 20.258 1.353 -15.086 1.00 56.44 87 PRO A O 1
ATOM 678 N N . HIS A 1 88 ? 21.533 1.121 -13.214 1.00 52.91 88 HIS A N 1
ATOM 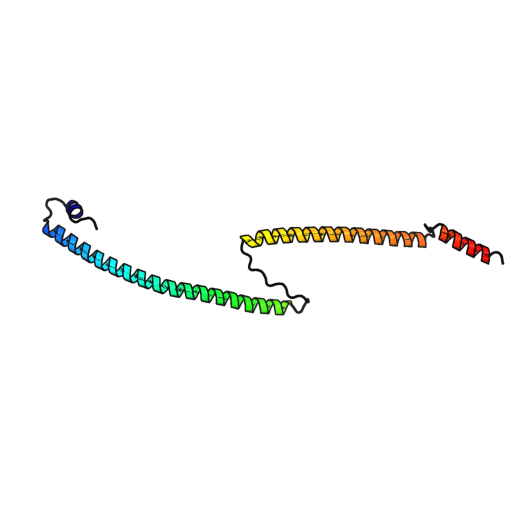679 C CA . HIS A 1 88 ? 20.552 0.570 -12.266 1.00 52.91 88 HIS A CA 1
ATOM 680 C C . HIS A 1 88 ? 19.095 0.849 -12.682 1.00 52.91 88 HIS A C 1
ATOM 682 O O . HIS A 1 88 ? 18.742 2.034 -12.826 1.00 52.91 88 HIS A O 1
ATOM 688 N N . PRO A 1 89 ? 18.232 -0.172 -12.844 1.00 55.53 89 PRO A N 1
ATOM 689 C CA . PRO A 1 89 ? 16.844 0.056 -13.208 1.00 55.53 89 PRO A CA 1
ATOM 690 C C . PRO A 1 89 ? 16.195 0.934 -12.136 1.00 55.53 89 PRO A C 1
ATOM 692 O O . PRO A 1 89 ? 16.017 0.551 -10.981 1.00 55.53 89 PRO A O 1
ATOM 695 N N . ARG A 1 90 ? 15.868 2.179 -12.499 1.00 55.16 90 ARG A N 1
ATOM 696 C CA . ARG A 1 90 ? 15.144 3.085 -11.604 1.00 55.16 90 ARG A CA 1
ATOM 697 C C . ARG A 1 90 ? 13.824 2.403 -11.268 1.00 55.16 90 ARG A C 1
ATOM 699 O O . ARG A 1 90 ? 13.032 2.159 -12.171 1.00 55.16 90 ARG A O 1
ATOM 706 N N . HIS A 1 91 ? 13.550 2.127 -9.993 1.00 59.41 91 HIS A N 1
ATOM 707 C CA . HIS A 1 91 ? 12.236 1.620 -9.599 1.00 59.41 91 HIS A CA 1
ATOM 708 C C . HIS A 1 91 ? 11.155 2.608 -10.059 1.00 59.41 91 HIS A C 1
ATOM 710 O O . HIS A 1 91 ? 10.986 3.698 -9.501 1.00 59.41 91 HIS A O 1
ATOM 716 N N . HIS A 1 92 ? 10.434 2.245 -11.116 1.00 60.59 92 HIS A N 1
ATOM 717 C CA . HIS A 1 92 ? 9.376 3.076 -11.653 1.00 60.59 92 HIS A CA 1
ATOM 718 C C . HIS A 1 92 ? 8.081 2.829 -10.874 1.00 60.59 92 HIS A C 1
ATOM 720 O O . HIS A 1 92 ? 7.685 1.702 -10.593 1.00 60.59 92 HIS A O 1
ATOM 726 N N . THR A 1 93 ? 7.386 3.910 -10.536 1.00 71.94 93 THR A N 1
ATOM 727 C CA . THR A 1 93 ? 5.982 3.866 -10.112 1.00 71.94 93 THR A CA 1
ATOM 728 C C . THR A 1 93 ? 5.111 4.220 -11.313 1.00 71.94 93 THR A C 1
ATOM 730 O O . THR A 1 93 ? 5.603 4.831 -12.259 1.00 71.94 93 THR A O 1
ATOM 733 N N . LEU A 1 94 ? 3.806 3.925 -11.286 1.00 69.00 94 LEU A N 1
ATOM 734 C CA . LEU A 1 94 ? 2.894 4.295 -12.388 1.00 69.00 94 LEU A CA 1
ATOM 735 C C . LEU A 1 94 ? 2.979 5.786 -12.774 1.00 69.00 94 LEU A C 1
ATOM 737 O O . LEU A 1 94 ? 2.796 6.142 -13.932 1.00 69.00 94 LEU A O 1
ATOM 741 N N . ARG A 1 95 ? 3.314 6.658 -11.814 1.00 72.88 95 ARG A N 1
ATOM 742 C CA . ARG A 1 95 ? 3.506 8.095 -12.047 1.00 72.88 95 ARG A CA 1
ATOM 743 C C . ARG A 1 95 ? 4.813 8.431 -12.771 1.00 72.88 95 ARG A C 1
ATOM 745 O O . ARG A 1 95 ? 4.883 9.464 -13.423 1.00 72.88 95 ARG A O 1
ATOM 752 N N . THR A 1 96 ? 5.853 7.614 -12.613 1.00 79.56 96 THR A N 1
ATOM 753 C CA . THR A 1 96 ? 7.170 7.852 -13.220 1.00 79.56 96 THR A CA 1
ATOM 754 C C . THR A 1 96 ? 7.411 7.017 -14.471 1.00 79.56 96 THR A C 1
ATOM 756 O O . THR A 1 96 ? 8.241 7.421 -15.270 1.00 79.56 96 THR A O 1
ATOM 759 N N . ILE A 1 97 ? 6.695 5.905 -14.681 1.00 85.50 97 ILE A N 1
ATOM 760 C CA . ILE A 1 97 ? 6.877 5.058 -15.870 1.00 85.50 97 ILE A CA 1
ATOM 761 C C . ILE A 1 97 ? 6.325 5.709 -17.140 1.00 85.50 97 ILE A C 1
ATOM 763 O O . ILE A 1 97 ? 7.000 5.688 -18.159 1.00 85.50 97 ILE A O 1
ATOM 767 N N . LEU A 1 98 ? 5.139 6.329 -17.079 1.00 87.25 98 LEU A N 1
ATOM 768 C CA . LEU A 1 98 ? 4.495 6.899 -18.268 1.00 87.25 98 LEU A CA 1
ATOM 769 C C . LEU A 1 98 ? 5.326 8.031 -18.892 1.00 87.25 98 LEU A C 1
ATOM 771 O O . LEU A 1 98 ? 5.639 7.919 -20.070 1.00 87.25 98 LEU A O 1
ATOM 775 N N . PRO A 1 99 ? 5.808 9.036 -18.128 1.00 88.50 99 PRO A N 1
ATOM 776 C CA . PRO A 1 99 ? 6.656 10.071 -18.711 1.00 88.50 99 PRO A CA 1
ATOM 777 C C . PRO A 1 99 ? 7.982 9.522 -19.249 1.00 88.50 99 PRO A C 1
ATOM 779 O O . PRO A 1 99 ? 8.489 10.026 -20.240 1.00 88.50 99 PRO A O 1
ATOM 782 N N . THR A 1 100 ? 8.561 8.497 -18.606 1.00 86.94 100 THR A N 1
ATOM 783 C CA . THR A 1 100 ? 9.800 7.871 -19.101 1.00 86.94 100 THR A CA 1
ATOM 784 C C . THR A 1 100 ? 9.568 7.125 -20.412 1.00 86.94 100 THR A C 1
ATOM 786 O O . THR A 1 100 ? 10.410 7.205 -21.297 1.00 86.94 100 THR A O 1
ATOM 789 N N . LEU A 1 101 ? 8.436 6.431 -20.554 1.00 89.44 101 LEU A N 1
ATOM 790 C CA . LEU A 1 101 ? 8.072 5.757 -21.799 1.00 89.44 101 LEU A CA 1
ATOM 791 C C . LEU A 1 101 ? 7.781 6.749 -22.925 1.00 89.44 101 LEU A C 1
ATOM 793 O O . LEU A 1 101 ? 8.225 6.504 -24.040 1.00 89.44 101 LEU A O 1
ATOM 797 N N . ASP A 1 102 ? 7.103 7.862 -22.636 1.00 91.31 102 ASP A N 1
ATOM 798 C CA . ASP A 1 102 ? 6.867 8.917 -23.629 1.00 91.31 102 ASP A CA 1
ATOM 799 C C . ASP A 1 102 ? 8.199 9.494 -24.133 1.00 91.31 102 ASP A C 1
ATOM 801 O O . ASP A 1 102 ? 8.433 9.547 -25.335 1.00 91.31 102 ASP A O 1
ATOM 805 N N . THR A 1 103 ? 9.125 9.826 -23.223 1.00 91.31 103 THR A N 1
ATOM 806 C CA . THR A 1 103 ? 10.466 10.305 -23.608 1.00 91.31 103 THR A CA 1
ATOM 807 C C . THR A 1 103 ? 11.247 9.256 -24.401 1.00 91.31 103 THR A C 1
ATOM 809 O O . THR A 1 103 ? 11.846 9.585 -25.416 1.00 91.31 103 THR A O 1
ATOM 812 N N . ALA A 1 104 ? 11.210 7.985 -23.989 1.00 92.38 104 ALA A N 1
ATOM 813 C CA . ALA A 1 104 ? 11.890 6.916 -24.717 1.00 92.38 104 ALA A CA 1
ATOM 814 C C . ALA A 1 104 ? 11.304 6.702 -26.124 1.00 92.38 104 ALA A C 1
ATOM 816 O O . ALA A 1 104 ? 12.042 6.408 -27.061 1.00 92.38 104 ALA A O 1
ATOM 817 N N . ALA A 1 105 ? 9.987 6.852 -26.288 1.00 95.12 105 ALA A N 1
ATOM 818 C CA . ALA A 1 105 ? 9.337 6.774 -27.590 1.00 95.12 105 ALA A CA 1
ATOM 819 C C . ALA A 1 105 ? 9.750 7.941 -28.502 1.00 95.12 105 ALA A C 1
ATOM 821 O O . ALA A 1 105 ? 10.033 7.714 -29.680 1.00 95.12 105 ALA A O 1
ATOM 822 N N . ASP A 1 106 ? 9.834 9.158 -27.956 1.00 96.31 106 ASP A N 1
ATOM 823 C CA . ASP A 1 106 ? 10.320 10.337 -28.681 1.00 96.31 106 ASP A CA 1
ATOM 824 C C . ASP A 1 106 ? 11.790 10.174 -29.106 1.00 96.31 106 ASP A C 1
ATOM 826 O O . ASP A 1 106 ? 12.130 10.440 -30.261 1.00 96.31 106 ASP A O 1
ATOM 830 N N . ASP A 1 107 ? 12.647 9.676 -28.207 1.00 95.06 107 ASP A N 1
ATOM 831 C CA . ASP A 1 107 ? 14.071 9.439 -28.473 1.00 95.06 107 ASP A CA 1
ATOM 832 C C . ASP A 1 107 ? 14.269 8.420 -29.609 1.00 95.06 1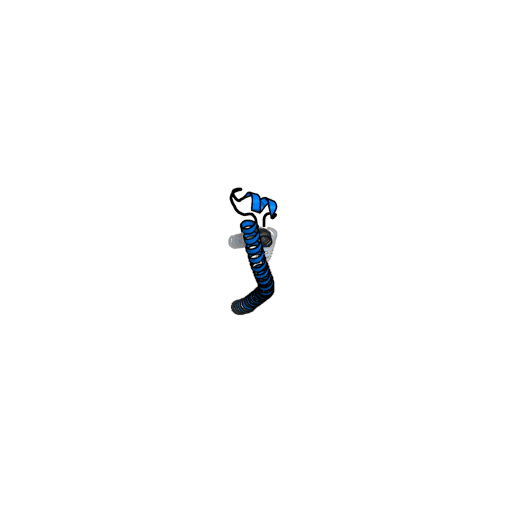07 ASP A C 1
ATOM 834 O O . ASP A 1 107 ? 15.017 8.677 -30.555 1.00 95.06 107 ASP A O 1
ATOM 838 N N . ILE A 1 108 ? 13.542 7.295 -29.572 1.00 96.06 108 ILE A N 1
ATOM 839 C CA . ILE A 1 108 ? 13.567 6.284 -30.642 1.00 96.06 108 ILE A CA 1
ATOM 840 C C . ILE A 1 108 ? 13.059 6.880 -31.960 1.00 96.06 108 ILE A C 1
ATOM 842 O O . ILE A 1 108 ? 13.629 6.622 -33.020 1.00 96.06 108 ILE A O 1
ATOM 846 N N . GLY A 1 109 ? 12.000 7.694 -31.919 1.00 96.62 109 GLY A N 1
ATOM 847 C CA . GLY A 1 109 ? 11.483 8.378 -33.104 1.00 96.62 109 GLY A CA 1
ATOM 848 C C . GLY A 1 109 ? 12.521 9.302 -33.750 1.00 96.62 109 GLY A C 1
ATOM 849 O O . GLY A 1 109 ? 12.666 9.312 -34.974 1.00 96.62 109 GLY A O 1
ATOM 850 N N . ALA A 1 110 ? 13.281 10.039 -32.937 1.00 96.19 110 ALA A N 1
ATOM 851 C CA . ALA A 1 110 ? 14.363 10.895 -33.411 1.00 96.19 110 ALA A CA 1
ATOM 852 C C . ALA A 1 110 ? 15.536 10.088 -33.996 1.00 96.19 110 ALA A C 1
ATOM 854 O O . ALA A 1 110 ? 16.078 10.465 -35.037 1.00 96.19 110 ALA A O 1
ATOM 855 N N . GLU A 1 111 ? 15.904 8.970 -33.366 1.00 96.88 111 GLU A N 1
ATOM 856 C CA . GLU A 1 111 ? 16.960 8.078 -33.854 1.00 96.88 111 GLU A CA 1
ATOM 857 C C . GLU A 1 111 ? 16.593 7.447 -35.204 1.00 96.88 111 GLU A C 1
ATOM 859 O O . GLU A 1 111 ? 17.410 7.447 -36.125 1.00 96.88 111 GLU A O 1
ATOM 864 N N . ILE A 1 112 ? 15.346 6.989 -35.366 1.00 97.00 112 ILE A N 1
ATOM 865 C CA . ILE A 1 112 ? 14.844 6.463 -36.644 1.00 97.00 112 ILE A CA 1
ATOM 866 C C . ILE A 1 112 ? 14.966 7.520 -37.745 1.00 97.00 112 ILE A C 1
ATOM 868 O O . ILE A 1 112 ? 15.517 7.229 -38.805 1.00 97.00 112 ILE A O 1
ATOM 872 N N . ALA A 1 113 ? 14.516 8.753 -37.493 1.00 96.88 113 ALA A N 1
ATOM 873 C CA . ALA A 1 113 ? 14.586 9.828 -38.483 1.00 96.88 113 ALA A CA 1
ATOM 874 C C . ALA A 1 113 ? 16.035 10.165 -38.888 1.00 96.88 113 ALA A C 1
ATOM 876 O O . ALA A 1 113 ? 16.313 10.458 -40.053 1.00 96.88 113 ALA A O 1
ATOM 877 N N . LEU A 1 114 ? 16.972 10.103 -37.938 1.00 97.44 114 LEU A N 1
ATOM 878 C CA . LEU A 1 114 ? 18.395 10.296 -38.208 1.00 97.44 114 LEU A CA 1
ATOM 879 C C . LEU A 1 114 ? 18.952 9.162 -39.079 1.00 97.44 114 LEU A C 1
ATOM 881 O O . LEU A 1 114 ? 19.614 9.435 -40.081 1.00 97.44 114 LEU A O 1
ATOM 885 N N . LEU A 1 115 ? 18.648 7.906 -38.745 1.00 97.38 115 LEU A N 1
ATOM 886 C CA . LEU A 1 115 ? 19.090 6.740 -39.514 1.00 97.38 115 LEU A CA 1
ATOM 887 C C . LEU A 1 115 ? 18.521 6.731 -40.938 1.00 97.38 115 LEU A C 1
ATOM 889 O O . LEU A 1 115 ? 19.226 6.368 -41.880 1.00 97.38 115 LEU A O 1
ATOM 893 N N . GLU A 1 116 ? 17.271 7.157 -41.121 1.00 97.81 116 GLU A N 1
ATOM 894 C CA . GLU A 1 116 ? 16.667 7.315 -42.447 1.00 97.81 116 GLU A CA 1
ATOM 895 C C . GLU A 1 116 ? 17.428 8.350 -43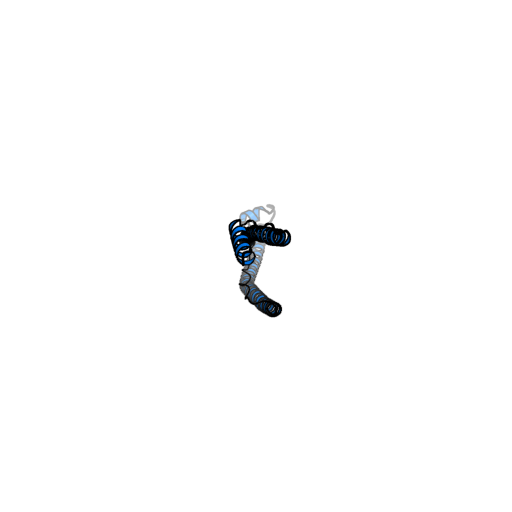.290 1.00 97.81 116 GLU A C 1
ATOM 897 O O . GLU A 1 116 ? 17.774 8.076 -44.443 1.00 97.81 116 GLU A O 1
ATOM 902 N N . LEU A 1 117 ? 17.778 9.500 -42.705 1.00 97.25 117 LEU A N 1
ATOM 903 C CA . LEU A 1 117 ? 18.567 10.535 -43.378 1.00 97.25 117 LEU A CA 1
ATOM 904 C C . LEU A 1 117 ? 19.976 10.044 -43.754 1.00 97.25 117 LEU A C 1
ATOM 906 O O . LEU A 1 117 ? 20.467 10.311 -44.859 1.00 97.25 117 LEU A O 1
ATOM 910 N N . GLU A 1 118 ? 20.642 9.326 -42.850 1.00 97.38 118 GLU A N 1
ATOM 911 C CA . GLU A 1 118 ? 21.953 8.729 -43.119 1.00 97.38 118 GLU A CA 1
ATOM 912 C C . GLU A 1 118 ? 21.875 7.694 -44.245 1.00 97.38 118 GLU A C 1
ATOM 914 O O . GLU A 1 118 ? 22.715 7.700 -45.152 1.00 97.38 118 GLU A O 1
ATOM 919 N N . ALA A 1 119 ? 20.841 6.849 -44.241 1.00 95.88 119 ALA A N 1
ATOM 920 C CA . ALA A 1 119 ? 20.610 5.859 -45.283 1.00 95.88 119 ALA A CA 1
ATOM 921 C C . ALA A 1 119 ? 20.381 6.518 -46.651 1.00 95.88 119 ALA A C 1
ATOM 923 O O . ALA A 1 119 ? 20.991 6.101 -47.640 1.00 95.88 119 ALA A O 1
ATOM 924 N N . GLU A 1 120 ? 19.563 7.573 -46.723 1.00 97.00 120 GLU A N 1
ATOM 925 C CA . GLU A 1 120 ? 19.356 8.340 -47.957 1.00 97.00 120 GLU A CA 1
ATOM 926 C C . GLU A 1 120 ? 20.658 8.961 -48.470 1.00 97.00 120 GLU A C 1
ATOM 928 O O .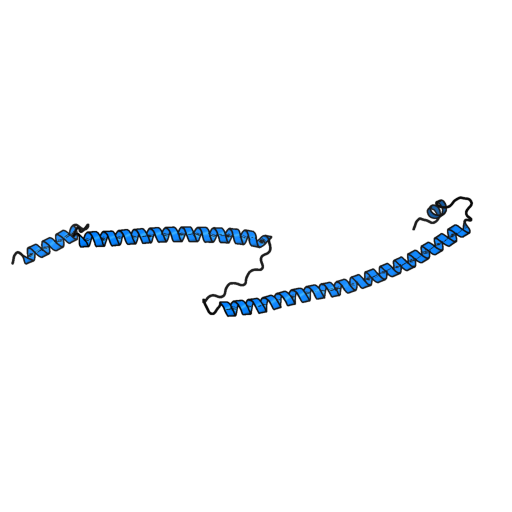 GLU A 1 120 ? 20.971 8.875 -49.664 1.00 97.00 120 GLU A O 1
ATOM 933 N N . THR A 1 121 ? 21.451 9.531 -47.563 1.00 96.69 121 THR A N 1
ATOM 934 C CA . THR A 1 121 ? 22.740 10.150 -47.887 1.00 96.69 121 THR A CA 1
ATOM 935 C C . THR A 1 121 ? 23.729 9.118 -48.429 1.00 96.69 121 THR A C 1
ATOM 937 O O . THR A 1 121 ? 24.368 9.339 -49.464 1.00 96.69 121 THR A O 1
ATOM 940 N N . LEU A 1 122 ? 23.821 7.954 -47.782 1.00 97.06 122 LEU A N 1
ATOM 941 C CA . LEU A 1 122 ? 24.683 6.859 -48.217 1.00 97.06 122 LEU A CA 1
ATOM 942 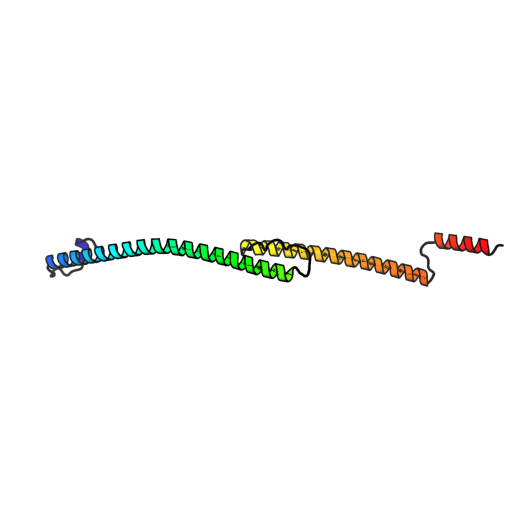C C . LEU A 1 122 ? 24.247 6.325 -49.586 1.00 97.06 122 LEU A C 1
ATOM 944 O O . LEU A 1 122 ? 25.080 6.106 -50.468 1.00 97.06 122 LEU A O 1
ATOM 948 N N . LEU A 1 123 ? 22.940 6.165 -49.797 1.00 97.00 123 LEU A N 1
ATOM 949 C CA . LEU A 1 123 ? 22.374 5.683 -51.052 1.00 97.00 123 LEU A CA 1
ATOM 950 C C . LEU A 1 123 ? 22.640 6.676 -52.193 1.00 97.00 123 LEU A C 1
ATOM 952 O O . LEU A 1 123 ? 23.041 6.267 -53.287 1.00 97.00 123 LEU A O 1
ATOM 956 N N . ALA A 1 124 ? 22.496 7.980 -51.945 1.00 95.31 124 ALA A N 1
ATOM 957 C CA . ALA A 1 124 ? 22.887 9.019 -52.895 1.00 95.31 124 ALA A CA 1
ATOM 958 C C . ALA A 1 124 ? 24.388 8.943 -53.229 1.00 95.31 124 ALA A C 1
ATOM 960 O O . ALA A 1 124 ? 24.762 9.003 -54.403 1.00 95.31 124 ALA A O 1
ATOM 961 N N . GLY A 1 125 ? 25.238 8.722 -52.222 1.00 95.62 125 GLY A N 1
ATOM 962 C CA . GLY A 1 125 ? 26.668 8.472 -52.401 1.00 95.62 125 GLY A CA 1
ATOM 963 C C . GLY A 1 125 ? 26.947 7.278 -53.317 1.00 95.62 125 GLY A C 1
ATOM 964 O O . GLY A 1 125 ? 27.676 7.414 -54.298 1.00 95.62 125 GLY A O 1
ATOM 965 N N . ILE A 1 126 ? 26.308 6.134 -53.062 1.00 95.25 126 ILE A N 1
ATOM 966 C CA . ILE A 1 126 ? 26.439 4.919 -53.885 1.00 95.25 126 ILE A CA 1
ATOM 967 C C . ILE A 1 126 ? 25.969 5.168 -55.323 1.00 95.25 126 ILE A C 1
ATOM 969 O O . ILE A 1 126 ? 26.627 4.758 -56.277 1.00 95.25 126 ILE A O 1
ATOM 973 N N . ARG A 1 127 ? 24.847 5.868 -55.518 1.00 92.81 127 ARG A N 1
ATOM 974 C CA . ARG A 1 127 ? 24.364 6.216 -56.865 1.00 92.81 127 ARG A CA 1
ATOM 975 C C . ARG A 1 127 ? 25.367 7.091 -57.612 1.00 92.81 127 ARG A C 1
ATOM 977 O O . ARG A 1 127 ? 25.614 6.852 -58.793 1.00 92.81 127 ARG A O 1
ATOM 984 N N . ASN A 1 128 ? 25.968 8.062 -56.929 1.00 91.25 128 ASN A N 1
ATOM 985 C CA . ASN A 1 128 ? 26.990 8.926 -57.512 1.00 91.25 128 ASN A CA 1
ATOM 986 C C . ASN A 1 128 ? 28.257 8.144 -57.883 1.00 91.25 128 ASN A C 1
ATOM 988 O O . ASN A 1 128 ? 28.782 8.337 -58.980 1.00 91.25 128 ASN A O 1
ATOM 992 N N . THR A 1 129 ? 28.728 7.231 -57.027 1.00 91.75 129 THR A N 1
ATOM 993 C CA . THR A 1 129 ? 29.920 6.417 -57.318 1.00 91.75 129 THR A CA 1
ATOM 994 C C . THR A 1 129 ? 29.672 5.428 -58.454 1.00 91.75 129 THR A C 1
ATOM 996 O O . THR A 1 129 ? 30.479 5.353 -59.377 1.00 91.75 129 THR A O 1
ATOM 999 N N . VAL A 1 130 ? 28.535 4.723 -58.457 1.00 91.19 130 VAL A N 1
ATOM 1000 C CA . VAL A 1 130 ? 28.146 3.811 -59.549 1.00 91.19 130 VAL A CA 1
ATOM 1001 C C . VAL A 1 130 ? 27.947 4.572 -60.860 1.00 91.19 130 VAL A C 1
ATOM 1003 O O . VAL A 1 130 ? 28.375 4.096 -61.914 1.00 91.19 130 VAL A O 1
ATOM 1006 N N . GLY A 1 131 ? 27.349 5.765 -60.809 1.00 87.88 131 GLY A N 1
ATOM 1007 C CA . GLY A 1 131 ? 27.235 6.661 -61.958 1.00 87.88 131 GLY A CA 1
ATOM 1008 C C . GLY A 1 131 ? 28.604 7.062 -62.508 1.00 87.88 131 GLY A C 1
ATOM 1009 O O . GLY A 1 131 ? 28.854 6.892 -63.697 1.00 87.88 131 GLY A O 1
ATOM 1010 N N . GLY A 1 132 ? 29.524 7.492 -61.640 1.00 84.94 132 GLY A N 1
ATOM 1011 C CA . GLY A 1 132 ? 30.895 7.842 -62.021 1.00 84.94 132 GLY A CA 1
ATOM 1012 C C . GLY A 1 132 ? 31.691 6.667 -62.602 1.00 84.94 132 GLY A C 1
ATOM 1013 O O . GLY A 1 132 ? 32.383 6.828 -63.606 1.00 84.94 132 GLY A O 1
ATOM 1014 N N . LEU A 1 133 ? 31.558 5.465 -62.032 1.00 84.44 133 LEU A N 1
ATOM 1015 C CA . LEU A 1 133 ? 32.187 4.247 -62.562 1.00 84.44 133 LEU A CA 1
ATOM 1016 C C . LEU A 1 133 ? 31.581 3.817 -63.906 1.00 84.44 133 LEU A C 1
ATOM 1018 O O . LEU A 1 133 ? 32.299 3.330 -64.780 1.00 84.44 133 LEU A O 1
ATOM 1022 N N . SER A 1 134 ? 30.274 4.009 -64.093 1.00 81.38 134 SER A N 1
ATOM 1023 C CA . SER A 1 134 ? 29.602 3.748 -65.371 1.00 81.38 134 SER A CA 1
ATOM 1024 C C . SER A 1 134 ? 30.081 4.722 -66.448 1.00 81.38 134 SER A C 1
ATOM 1026 O O . SER A 1 134 ? 30.434 4.293 -67.544 1.00 81.38 134 SER A O 1
ATOM 1028 N N . ASP A 1 135 ? 30.176 6.010 -66.120 1.00 78.88 135 ASP A N 1
ATOM 1029 C CA . ASP A 1 135 ? 30.722 7.047 -67.000 1.00 78.88 135 ASP A CA 1
ATOM 1030 C C . ASP A 1 135 ? 32.176 6.732 -67.405 1.00 78.88 135 ASP A C 1
ATOM 1032 O O . ASP A 1 135 ? 32.523 6.845 -68.583 1.00 78.88 135 ASP A O 1
ATOM 1036 N N . LEU A 1 136 ? 32.997 6.235 -66.469 1.00 75.44 136 LEU A N 1
ATOM 1037 C CA . LEU A 1 136 ? 34.368 5.784 -66.735 1.00 75.44 136 LEU A CA 1
ATOM 1038 C C . LEU A 1 136 ? 34.408 4.575 -67.684 1.00 75.44 136 LEU A C 1
ATOM 1040 O O . LEU A 1 136 ? 35.178 4.562 -68.642 1.00 75.44 136 LEU A O 1
ATOM 1044 N N . ARG A 1 137 ? 33.550 3.572 -67.455 1.00 73.94 137 ARG A N 1
ATOM 1045 C CA . ARG A 1 137 ? 33.461 2.364 -68.292 1.00 73.94 137 ARG A CA 1
ATOM 1046 C C . ARG A 1 137 ? 33.014 2.669 -69.722 1.00 73.94 137 ARG A C 1
ATOM 1048 O O . ARG A 1 137 ? 33.462 2.000 -70.649 1.00 73.94 137 ARG A O 1
ATOM 1055 N N . TYR A 1 138 ? 32.132 3.648 -69.899 1.00 76.62 138 TYR A N 1
ATOM 1056 C CA . TYR A 1 138 ? 31.617 4.047 -71.212 1.00 76.62 138 TYR A CA 1
ATOM 1057 C C . TYR A 1 138 ? 32.341 5.268 -71.807 1.00 76.62 138 TYR A C 1
ATOM 1059 O O . TYR A 1 138 ? 31.899 5.795 -72.828 1.00 76.62 138 TYR A O 1
ATOM 1067 N N . GLY A 1 139 ? 33.456 5.702 -71.202 1.00 63.62 139 GLY A N 1
ATOM 1068 C CA . GLY A 1 139 ? 34.360 6.727 -71.738 1.00 63.62 139 GLY A CA 1
ATOM 1069 C C . GLY A 1 139 ? 33.803 8.154 -71.754 1.00 63.62 139 GLY A C 1
ATOM 1070 O O . GLY A 1 139 ? 34.313 9.000 -72.487 1.00 63.62 139 GLY A O 1
ATOM 1071 N N . LYS A 1 140 ? 32.754 8.445 -70.978 1.00 63.81 140 LYS A N 1
ATOM 1072 C CA . LYS A 1 140 ? 32.113 9.767 -70.919 1.00 63.81 140 LYS A CA 1
ATOM 1073 C C . LYS A 1 140 ? 32.589 10.523 -69.683 1.00 63.81 140 LYS A C 1
ATOM 1075 O O . LYS A 1 140 ? 31.911 10.559 -68.664 1.00 63.81 140 LYS A O 1
ATOM 1080 N N . PHE A 1 141 ? 33.761 11.142 -69.757 1.00 63.34 141 PHE A N 1
ATOM 1081 C CA . PHE A 1 141 ? 34.232 12.004 -68.673 1.00 63.34 141 PHE A CA 1
ATOM 1082 C C . PHE A 1 141 ? 33.387 13.282 -68.603 1.00 63.34 141 PHE A C 1
ATOM 1084 O O . PHE A 1 141 ? 33.292 14.027 -69.575 1.00 63.34 141 PHE A O 1
ATOM 1091 N N . LYS A 1 142 ? 32.802 13.563 -67.434 1.00 61.47 142 LYS A N 1
ATOM 1092 C C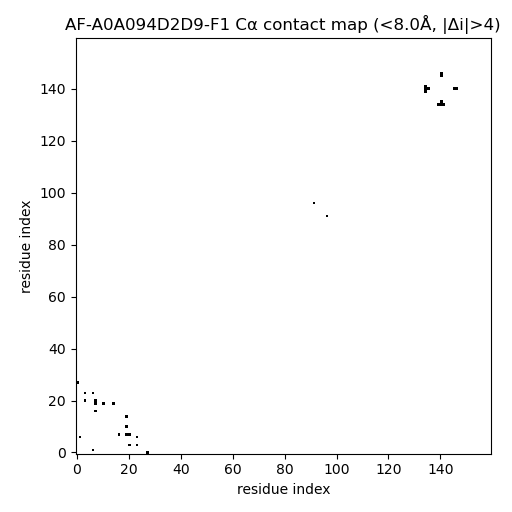A . LYS A 1 142 ? 32.092 14.826 -67.168 1.00 61.47 142 LYS A CA 1
ATOM 1093 C C . LYS A 1 142 ? 33.023 16.030 -66.990 1.00 61.47 142 LYS A C 1
ATOM 1095 O O . LYS A 1 142 ? 32.529 17.151 -66.944 1.00 61.47 142 LYS A O 1
ATOM 1100 N N . ASN A 1 143 ? 34.339 15.815 -66.891 1.00 57.78 143 ASN A N 1
ATOM 1101 C CA . ASN A 1 143 ? 35.315 16.894 -66.780 1.00 57.78 143 ASN A CA 1
ATOM 1102 C C . ASN A 1 143 ? 36.011 17.143 -68.137 1.00 57.78 143 ASN A C 1
ATOM 1104 O O . ASN A 1 143 ? 36.881 16.349 -68.514 1.00 57.78 143 ASN A O 1
ATOM 1108 N N . PRO A 1 144 ? 35.648 18.208 -68.878 1.00 59.09 144 PRO A N 1
ATOM 1109 C CA . PRO A 1 144 ? 36.246 18.509 -70.178 1.00 59.09 144 PRO A CA 1
ATOM 1110 C C . PRO A 1 144 ? 37.746 18.833 -70.087 1.00 59.09 144 PRO A C 1
ATOM 1112 O O . PRO A 1 144 ? 38.462 18.597 -71.056 1.00 59.09 144 PRO A O 1
ATOM 1115 N N . GLU A 1 145 ? 38.248 19.276 -68.928 1.00 58.09 145 GLU A N 1
ATOM 1116 C CA . GLU A 1 145 ? 39.674 19.590 -68.726 1.00 58.09 145 GLU A CA 1
ATOM 1117 C C . GLU A 1 145 ? 40.565 18.340 -68.767 1.00 58.09 145 GLU A C 1
ATOM 1119 O O . GLU A 1 145 ? 41.681 18.373 -69.282 1.00 58.09 145 GLU A O 1
ATOM 1124 N N . VAL A 1 146 ? 40.061 17.203 -68.276 1.00 60.66 146 VAL A N 1
ATOM 1125 C CA . VAL A 1 146 ? 40.801 15.929 -68.302 1.00 60.66 146 VAL A CA 1
ATOM 1126 C C . VAL A 1 146 ? 40.832 15.363 -69.721 1.00 60.66 146 VAL A C 1
ATOM 1128 O O . VAL A 1 146 ? 41.838 14.797 -70.143 1.00 60.66 146 VAL A O 1
ATOM 1131 N N . VAL A 1 147 ? 39.754 15.554 -70.487 1.00 61.56 147 VAL A N 1
ATOM 1132 C CA . VAL A 1 147 ? 39.687 15.138 -71.895 1.00 61.56 147 VAL A CA 1
ATOM 1133 C C . VAL A 1 147 ? 40.627 15.982 -72.758 1.00 61.56 147 VAL A C 1
ATOM 1135 O O . VAL A 1 147 ? 41.337 15.419 -73.589 1.00 61.56 147 VAL A O 1
ATOM 1138 N N . GLU A 1 148 ? 40.696 17.299 -72.537 1.00 61.56 148 GLU A N 1
ATOM 1139 C CA . GLU A 1 148 ? 41.671 18.172 -73.206 1.00 61.56 148 GLU A CA 1
ATOM 1140 C C . GLU A 1 148 ? 43.117 17.820 -72.844 1.00 61.56 148 GLU A C 1
ATOM 1142 O O . GLU A 1 148 ? 43.949 17.696 -73.741 1.00 61.56 148 GLU A O 1
ATOM 1147 N N . GLY A 1 149 ? 43.418 17.581 -71.564 1.00 62.28 149 GLY A N 1
ATOM 1148 C CA . GLY A 1 149 ? 44.765 17.204 -71.128 1.00 62.28 149 GLY A CA 1
ATOM 1149 C C . GLY A 1 149 ? 45.240 15.873 -71.722 1.00 62.28 149 GLY A C 1
ATOM 1150 O O . GLY A 1 149 ? 46.384 15.757 -72.163 1.00 62.28 149 GLY A O 1
ATOM 1151 N N . VAL A 1 150 ? 44.352 14.875 -71.803 1.00 65.62 150 VAL A N 1
ATOM 1152 C CA . VAL A 1 150 ? 44.660 13.579 -72.431 1.00 65.62 150 VAL A CA 1
ATOM 1153 C C . VAL A 1 150 ? 44.805 13.721 -73.948 1.00 65.62 150 VAL A C 1
ATOM 1155 O O . VAL A 1 150 ? 45.712 13.124 -74.527 1.00 65.62 150 VAL A O 1
ATOM 1158 N N . LYS A 1 151 ? 43.970 14.542 -74.598 1.00 63.22 151 LYS A N 1
ATOM 1159 C CA . LYS A 1 151 ? 44.068 14.813 -76.038 1.00 63.22 151 LYS A CA 1
ATOM 1160 C C . LYS A 1 151 ? 45.361 15.559 -76.395 1.00 63.22 151 LYS A C 1
ATOM 1162 O O . LYS A 1 151 ? 46.043 15.151 -77.329 1.00 63.22 151 LYS A O 1
ATOM 1167 N N . GLY A 1 152 ? 45.751 16.562 -75.607 1.00 66.12 152 GLY A N 1
ATOM 1168 C CA . GLY A 1 152 ? 47.020 17.280 -75.770 1.00 66.12 152 GLY A CA 1
ATOM 1169 C C . GLY A 1 152 ? 48.248 16.388 -75.553 1.00 66.12 152 GLY A C 1
ATOM 1170 O O . GLY A 1 152 ? 49.225 16.490 -76.292 1.00 66.12 152 GLY A O 1
ATOM 1171 N N . GLY A 1 153 ? 48.185 15.452 -74.599 1.00 65.06 153 GLY A N 1
ATOM 1172 C CA . GLY A 1 153 ? 49.235 14.446 -74.402 1.00 65.06 153 GLY A CA 1
ATOM 1173 C C . GLY A 1 153 ? 49.349 13.441 -75.556 1.00 65.06 153 GLY A C 1
ATOM 1174 O O . GLY A 1 153 ? 50.455 13.056 -75.929 1.00 65.06 153 GLY A O 1
ATOM 1175 N N . LEU A 1 154 ? 48.223 13.042 -76.157 1.00 69.00 154 LEU A N 1
ATOM 1176 C CA . LEU A 1 154 ? 48.189 12.149 -77.323 1.00 69.00 154 LEU A CA 1
ATOM 1177 C C . LEU A 1 154 ? 48.717 12.820 -78.600 1.00 69.00 154 LEU A C 1
ATOM 1179 O O . LEU A 1 154 ? 49.445 12.185 -79.360 1.00 69.00 154 LEU A O 1
ATOM 1183 N N . GLU A 1 155 ? 48.408 14.099 -78.824 1.00 68.69 155 GLU A N 1
ATOM 1184 C CA . GLU A 1 155 ? 48.933 14.862 -79.966 1.00 68.69 155 GLU A CA 1
ATOM 1185 C C . GLU A 1 155 ? 50.453 15.081 -79.864 1.00 68.69 155 GLU A C 1
ATOM 1187 O O . GLU A 1 155 ? 51.157 14.961 -80.866 1.00 68.69 155 GLU A O 1
ATOM 1192 N N . ALA A 1 156 ? 50.985 15.290 -78.655 1.00 68.00 156 ALA A N 1
ATOM 1193 C CA . ALA A 1 156 ? 52.427 15.410 -78.425 1.00 68.00 156 ALA A CA 1
ATOM 1194 C C . ALA A 1 156 ? 53.207 14.111 -78.716 1.00 68.00 156 ALA A C 1
ATOM 1196 O O . ALA A 1 156 ? 54.372 14.168 -79.102 1.00 68.00 156 ALA A O 1
ATOM 1197 N N . VAL A 1 157 ? 52.574 12.944 -78.555 1.00 64.50 157 VAL A N 1
ATOM 1198 C CA . VAL A 1 157 ? 53.187 11.630 -78.830 1.00 64.50 157 VAL A CA 1
ATOM 1199 C C . VAL A 1 157 ? 53.004 11.201 -80.290 1.00 64.50 157 VAL A C 1
ATOM 1201 O O . VAL A 1 157 ? 53.847 10.490 -80.824 1.00 64.50 157 VAL A O 1
ATOM 1204 N N . SER A 1 158 ? 51.937 11.646 -80.959 1.00 61.75 158 SER A N 1
ATOM 1205 C CA . SER A 1 158 ? 51.687 11.361 -82.382 1.00 61.75 158 SER A CA 1
ATOM 1206 C C . SER A 1 158 ? 52.433 12.301 -83.343 1.00 61.75 158 SER A C 1
ATOM 1208 O O . SER A 1 158 ? 52.426 12.052 -84.549 1.00 61.75 158 SER A O 1
ATOM 1210 N N . GLY A 1 159 ? 53.008 13.397 -82.838 1.00 59.69 159 GLY A N 1
ATOM 1211 C CA . GLY A 1 159 ? 53.725 14.412 -83.618 1.00 59.69 159 GLY A CA 1
ATOM 1212 C C . GLY A 1 159 ? 55.255 14.282 -83.630 1.00 59.69 159 GLY A C 1
ATOM 1213 O O . GLY A 1 159 ? 55.913 15.199 -84.123 1.00 59.69 159 GLY A O 1
ATOM 1214 N N . SER A 1 160 ? 55.818 13.192 -83.095 1.00 48.66 160 SER A N 1
ATOM 1215 C CA . SER A 1 160 ? 57.251 12.850 -83.163 1.00 48.66 160 SER A CA 1
ATOM 1216 C C . SER A 1 160 ? 57.479 11.576 -83.966 1.00 48.66 160 SER A C 1
ATOM 1218 O O . SER A 1 160 ? 58.637 11.421 -84.417 1.00 48.66 160 SER A O 1
#

Mean predicted aligned error: 19.55 Å

pLDDT: mean 81.36, std 16.07, range [43.25, 98.25]